Protein AF-A0A961MSC4-F1 (afdb_monomer)

Radius of gyration: 19.02 Å; Cα contacts (8 Å, |Δi|>4): 53; chains: 1; bounding box: 46×21×51 Å

Foldseek 3Di:
DQLDDDDPVVCCCVPVVVCPVVQQQQLQPPPDGGHPNNVVVVVPDDVVVVDDSPDHDDDDPDDPVRVSVVSNVVVVVVVVPDDPPDDDD

Structure (mmCIF, N/CA/C/O backbone):
data_AF-A0A961MSC4-F1
#
_entry.id   AF-A0A961MSC4-F1
#
loop_
_atom_site.group_PDB
_atom_site.id
_atom_site.type_symbol
_atom_site.label_atom_id
_atom_site.label_alt_id
_atom_site.label_comp_id
_atom_site.label_asym_id
_atom_site.label_entity_id
_atom_site.label_seq_id
_atom_site.pdbx_PDB_ins_code
_atom_site.Cartn_x
_atom_site.Cartn_y
_atom_site.Cartn_z
_atom_site.occupancy
_atom_site.B_iso_or_equiv
_atom_site.auth_seq_id
_atom_site.auth_comp_id
_atom_site.auth_asym_id
_atom_site.auth_atom_id
_atom_site.pdbx_PDB_model_num
ATOM 1 N N . PRO A 1 1 ? 10.563 6.386 -19.161 1.00 57.12 1 PRO A N 1
ATOM 2 C CA . PRO A 1 1 ? 11.386 5.184 -18.888 1.00 57.12 1 PRO A CA 1
ATOM 3 C C . PRO A 1 1 ? 10.571 4.089 -18.173 1.00 57.12 1 PRO A C 1
ATOM 5 O O . PRO A 1 1 ? 10.280 4.216 -16.989 1.00 57.12 1 PRO A O 1
ATOM 8 N N . PHE A 1 2 ? 10.176 3.035 -18.897 1.00 62.56 2 PHE A N 1
ATOM 9 C CA . PHE A 1 2 ? 9.306 1.956 -18.389 1.00 62.56 2 PHE A CA 1
ATOM 10 C C . PHE A 1 2 ? 10.042 0.865 -17.586 1.00 62.56 2 PHE A C 1
ATOM 12 O O . PHE A 1 2 ? 9.438 -0.109 -17.162 1.00 62.56 2 PHE A O 1
ATOM 19 N N . PHE A 1 3 ? 11.340 1.035 -17.324 1.00 76.88 3 PHE A N 1
ATOM 20 C CA . PHE A 1 3 ? 12.137 0.113 -16.505 1.00 76.88 3 PHE A CA 1
ATOM 21 C C . PHE A 1 3 ? 12.029 0.378 -14.992 1.00 76.88 3 PHE A C 1
ATOM 23 O O . PHE A 1 3 ? 12.659 -0.309 -14.187 1.00 76.88 3 PHE A O 1
ATOM 30 N N . ARG A 1 4 ? 11.287 1.412 -14.573 1.00 87.56 4 ARG A N 1
ATOM 31 C CA . ARG A 1 4 ? 11.134 1.749 -13.155 1.00 87.56 4 ARG A CA 1
ATOM 32 C C . ARG A 1 4 ? 9.981 0.950 -12.555 1.00 87.56 4 ARG A C 1
ATOM 34 O O . ARG A 1 4 ? 8.821 1.262 -12.790 1.00 87.56 4 ARG A O 1
ATOM 41 N N . VAL A 1 5 ? 10.328 -0.042 -11.739 1.00 88.62 5 VAL A N 1
ATOM 42 C CA . VAL A 1 5 ? 9.383 -0.785 -10.898 1.00 88.62 5 VAL A CA 1
ATOM 43 C C . VAL A 1 5 ? 9.363 -0.139 -9.516 1.00 88.62 5 VAL A C 1
ATOM 45 O O . VAL A 1 5 ? 10.404 -0.046 -8.863 1.00 88.62 5 VAL A O 1
ATOM 48 N N . PHE A 1 6 ? 8.197 0.334 -9.084 1.00 89.94 6 PHE A N 1
ATOM 49 C CA . PHE A 1 6 ? 8.028 0.911 -7.753 1.00 89.94 6 PHE A CA 1
ATOM 50 C C . PHE A 1 6 ? 7.921 -0.204 -6.711 1.00 89.94 6 PHE A C 1
ATOM 52 O O . PHE A 1 6 ? 7.116 -1.118 -6.859 1.00 89.94 6 PHE A O 1
ATOM 59 N N . SER A 1 7 ? 8.742 -0.129 -5.661 1.00 90.88 7 SER A N 1
ATOM 60 C CA . SER A 1 7 ? 8.624 -1.025 -4.509 1.00 90.88 7 SER A CA 1
ATOM 61 C C . SER A 1 7 ? 7.508 -0.513 -3.596 1.00 90.88 7 SER A C 1
ATOM 63 O O . SER A 1 7 ? 7.674 0.580 -3.048 1.00 90.88 7 SER A O 1
ATOM 65 N N . PRO A 1 8 ? 6.399 -1.251 -3.408 1.00 92.31 8 PRO A N 1
ATOM 66 C CA . PRO A 1 8 ? 5.313 -0.811 -2.536 1.00 92.31 8 PRO A CA 1
ATOM 67 C C . PRO A 1 8 ? 5.794 -0.588 -1.097 1.00 92.31 8 PRO A C 1
ATOM 69 O O . PRO A 1 8 ? 5.372 0.376 -0.469 1.00 92.31 8 PRO A O 1
ATOM 72 N N . THR A 1 9 ? 6.749 -1.391 -0.612 1.00 92.19 9 THR A N 1
ATOM 73 C CA . THR A 1 9 ? 7.349 -1.226 0.721 1.00 92.19 9 THR A CA 1
ATOM 74 C C . THR A 1 9 ? 8.091 0.103 0.851 1.00 92.19 9 THR A C 1
ATOM 76 O O . THR A 1 9 ? 7.790 0.879 1.749 1.00 92.19 9 THR A O 1
ATOM 79 N N . LEU A 1 10 ? 8.982 0.430 -0.095 1.00 93.75 10 LEU A N 1
ATOM 80 C CA . LEU A 1 10 ? 9.734 1.694 -0.049 1.00 93.75 10 LEU A CA 1
ATOM 81 C C . LEU A 1 10 ? 8.827 2.916 -0.245 1.00 93.75 10 LEU A C 1
ATOM 83 O O . LEU A 1 10 ? 9.111 3.994 0.271 1.00 93.75 10 LEU A O 1
ATOM 87 N N . GLN A 1 11 ? 7.7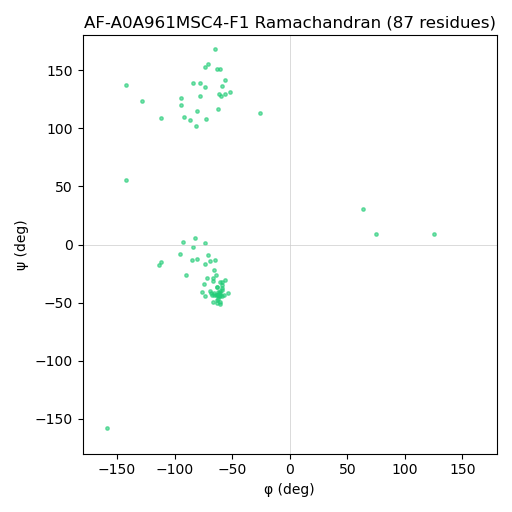45 2.779 -1.021 1.00 95.19 11 GLN A N 1
ATOM 88 C CA . GLN A 1 11 ? 6.754 3.849 -1.160 1.00 95.19 11 GLN A CA 1
ATOM 89 C C . GLN A 1 11 ? 5.998 4.063 0.152 1.00 95.19 11 GLN A C 1
ATOM 91 O O . GLN A 1 11 ? 5.833 5.204 0.570 1.00 95.19 11 GLN A O 1
ATOM 96 N N . ALA A 1 12 ? 5.592 2.983 0.819 1.00 95.19 12 ALA A N 1
ATOM 97 C CA . ALA A 1 12 ? 4.935 3.060 2.113 1.00 95.19 12 ALA A CA 1
ATOM 98 C C . ALA A 1 12 ? 5.84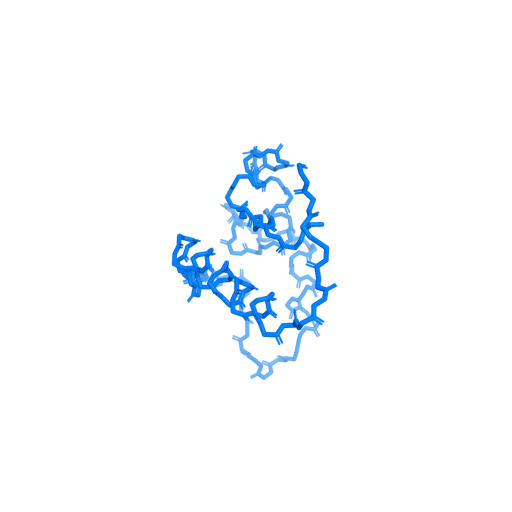6 3.687 3.177 1.00 95.19 12 ALA A C 1
ATOM 100 O O . ALA A 1 12 ? 5.427 4.620 3.843 1.00 95.19 12 ALA A O 1
ATOM 101 N N . GLU A 1 13 ? 7.106 3.262 3.283 1.00 95.88 13 GLU A N 1
ATOM 102 C CA . GLU A 1 13 ? 8.077 3.860 4.215 1.00 95.88 13 GLU A CA 1
ATOM 103 C C . GLU A 1 13 ? 8.291 5.355 3.955 1.00 95.88 13 GLU A C 1
ATOM 105 O O . GLU A 1 13 ? 8.408 6.145 4.888 1.00 95.88 13 GLU A O 1
ATOM 110 N N . LYS A 1 14 ? 8.327 5.761 2.681 1.00 97.25 14 LYS A N 1
ATOM 111 C CA . LYS A 1 14 ? 8.575 7.153 2.303 1.00 97.25 14 LYS A CA 1
ATOM 112 C C . LYS A 1 14 ? 7.363 8.065 2.506 1.00 97.25 14 LYS A C 1
ATOM 114 O O . LYS A 1 14 ? 7.543 9.222 2.877 1.00 97.25 14 LYS A O 1
ATOM 119 N N . PHE A 1 15 ? 6.164 7.594 2.172 1.00 97.31 15 PHE A N 1
ATOM 120 C CA . PHE A 1 15 ? 4.966 8.438 2.064 1.00 97.31 15 PHE A CA 1
ATOM 121 C C . PHE A 1 15 ? 3.906 8.160 3.133 1.00 97.31 15 PHE A C 1
ATOM 123 O O . PHE A 1 15 ? 3.015 8.979 3.324 1.00 97.31 15 PHE A O 1
ATOM 130 N N . ASP A 1 16 ? 4.001 7.031 3.827 1.00 97.38 16 ASP A N 1
ATOM 131 C CA . ASP A 1 16 ? 3.102 6.625 4.907 1.00 97.38 16 ASP A CA 1
ATOM 132 C C . ASP A 1 16 ? 3.895 5.922 6.032 1.00 97.38 16 ASP A C 1
ATOM 134 O O . ASP A 1 16 ? 3.592 4.765 6.367 1.00 97.38 16 ASP A O 1
ATOM 138 N N . PRO A 1 17 ? 4.940 6.581 6.591 1.00 96.88 17 PRO A N 1
ATOM 139 C CA . PRO A 1 17 ? 5.838 5.977 7.581 1.00 96.88 17 PRO A CA 1
ATOM 140 C C . PRO A 1 17 ? 5.079 5.508 8.822 1.00 96.88 17 PRO A C 1
ATOM 142 O O . PRO A 1 17 ? 5.345 4.428 9.344 1.00 96.88 17 PRO A O 1
ATOM 145 N N . ASP A 1 18 ? 4.069 6.275 9.233 1.00 95.75 18 ASP A N 1
ATOM 146 C CA . ASP A 1 18 ? 3.232 5.928 10.374 1.00 95.75 18 ASP A CA 1
ATOM 147 C C . ASP A 1 18 ? 2.150 4.913 10.018 1.00 95.75 18 ASP A C 1
ATOM 149 O O . ASP A 1 18 ? 1.514 4.386 10.922 1.00 95.75 18 ASP A O 1
ATOM 153 N N . GLY A 1 19 ? 1.892 4.630 8.738 1.00 95.62 19 GLY A N 1
ATOM 154 C CA . GLY A 1 19 ? 0.800 3.759 8.297 1.00 95.62 19 GLY A CA 1
ATOM 155 C C . GLY A 1 19 ? -0.594 4.396 8.377 1.00 95.62 19 GLY A C 1
ATOM 156 O O . GLY A 1 19 ? -1.592 3.688 8.249 1.00 95.62 19 GLY A O 1
ATOM 1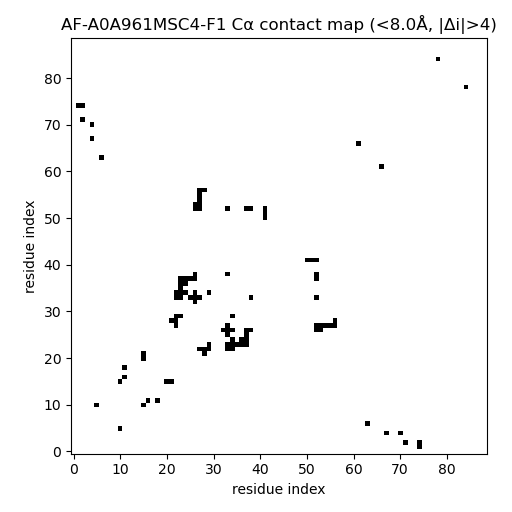57 N N . ALA A 1 20 ? -0.693 5.698 8.653 1.00 96.38 20 ALA A N 1
ATOM 158 C CA . ALA A 1 20 ? -1.958 6.394 8.873 1.00 96.38 20 ALA A CA 1
ATOM 159 C C . ALA A 1 20 ? -2.879 6.333 7.647 1.00 96.38 20 ALA A C 1
ATOM 161 O O . ALA A 1 20 ? -4.078 6.091 7.793 1.00 96.38 20 ALA A O 1
ATOM 162 N N . TYR A 1 21 ? -2.324 6.501 6.444 1.00 97.00 21 TYR A N 1
ATOM 163 C CA . TYR A 1 21 ? -3.104 6.414 5.214 1.00 97.00 21 TYR A CA 1
ATOM 164 C C . TYR A 1 21 ? -3.609 4.987 4.994 1.00 97.00 21 TYR A C 1
ATOM 166 O O . TYR A 1 21 ? -4.804 4.777 4.795 1.00 97.00 21 TYR A O 1
ATOM 174 N N . ARG A 1 22 ? -2.730 3.983 5.097 1.00 96.06 22 ARG A N 1
ATOM 175 C CA . ARG A 1 22 ? -3.129 2.581 4.902 1.00 96.06 22 ARG A CA 1
ATOM 176 C C . ARG A 1 22 ? -4.170 2.128 5.921 1.00 96.06 22 ARG A C 1
ATOM 178 O O . ARG A 1 22 ? -5.177 1.562 5.520 1.00 96.06 22 ARG A O 1
ATOM 185 N N . ARG A 1 23 ? -4.003 2.448 7.207 1.00 96.06 23 ARG A N 1
ATOM 186 C CA . ARG A 1 23 ? -4.974 2.094 8.262 1.00 96.06 23 ARG A CA 1
ATOM 187 C C . ARG A 1 23 ? -6.329 2.788 8.131 1.00 96.06 23 ARG A C 1
ATOM 189 O O . ARG A 1 23 ? -7.314 2.317 8.689 1.00 96.06 23 ARG A O 1
ATOM 196 N N . ARG A 1 24 ? -6.386 3.917 7.421 1.00 96.31 24 ARG A N 1
ATOM 197 C CA . ARG A 1 24 ? -7.637 4.633 7.147 1.00 96.31 24 ARG A CA 1
ATOM 198 C C . ARG A 1 24 ? -8.494 3.926 6.095 1.00 96.31 24 ARG A C 1
ATOM 200 O O . ARG A 1 24 ? -9.717 3.984 6.186 1.00 96.31 24 ARG A O 1
ATOM 207 N N . TYR A 1 25 ? -7.863 3.286 5.112 1.00 96.69 25 TYR A N 1
ATOM 208 C CA . TYR A 1 25 ? -8.555 2.729 3.944 1.00 96.69 25 TYR A CA 1
ATOM 209 C C . TYR A 1 25 ? -8.530 1.201 3.861 1.00 96.69 25 TYR A C 1
ATOM 211 O O . TYR A 1 25 ? -9.351 0.629 3.154 1.00 96.69 25 TYR A O 1
ATOM 219 N N . VAL A 1 26 ? -7.628 0.539 4.582 1.00 95.62 26 VAL A N 1
ATOM 220 C CA . VAL A 1 26 ? -7.515 -0.921 4.635 1.00 95.62 26 VAL A CA 1
ATOM 221 C C . VAL A 1 26 ? -7.908 -1.373 6.035 1.00 95.62 26 VAL A C 1
ATOM 223 O O . VAL A 1 26 ? -7.185 -1.113 7.000 1.00 95.62 26 VAL A O 1
ATOM 226 N N . ALA A 1 27 ? -9.076 -2.007 6.145 1.00 95.62 27 ALA A N 1
ATOM 227 C CA . ALA A 1 27 ? -9.684 -2.368 7.424 1.00 95.62 27 ALA A CA 1
ATOM 228 C C . ALA A 1 27 ? -8.796 -3.331 8.221 1.00 95.62 27 ALA A C 1
ATOM 230 O O . ALA A 1 27 ? -8.566 -3.131 9.411 1.00 95.62 27 ALA A O 1
ATOM 231 N N . GLU A 1 28 ? -8.217 -4.303 7.527 1.00 94.50 28 GLU A N 1
ATOM 232 C CA . GLU A 1 28 ? -7.418 -5.398 8.068 1.00 94.50 28 GLU A CA 1
ATOM 233 C C . GLU A 1 28 ? -6.066 -4.934 8.640 1.00 94.50 28 GLU A C 1
ATOM 235 O O . GLU A 1 28 ? -5.398 -5.679 9.353 1.00 94.50 28 GLU A O 1
ATOM 240 N N . LEU A 1 29 ? -5.639 -3.702 8.329 1.00 93.75 29 LEU A N 1
ATOM 241 C CA . LEU A 1 29 ? -4.406 -3.106 8.855 1.00 93.75 29 LEU A CA 1
ATOM 242 C C . LEU A 1 29 ? -4.647 -2.233 10.095 1.00 93.75 29 LEU A C 1
ATOM 244 O O . LEU A 1 29 ? -3.685 -1.754 10.706 1.00 93.75 29 LEU A O 1
ATOM 248 N N . ALA A 1 30 ? -5.905 -1.977 10.461 1.00 92.50 30 ALA A N 1
ATOM 249 C CA . ALA A 1 30 ? -6.229 -1.166 11.623 1.00 92.50 30 ALA A CA 1
ATOM 250 C C . ALA A 1 30 ? -5.951 -1.944 12.930 1.00 92.50 30 ALA A C 1
ATOM 252 O O . ALA A 1 30 ? -6.361 -3.092 13.063 1.00 92.50 30 ALA A O 1
ATOM 253 N N . PRO A 1 31 ? -5.313 -1.332 13.948 1.00 89.56 31 PRO A N 1
ATOM 254 C CA . PRO A 1 31 ? -5.072 -1.964 15.250 1.00 89.56 31 PRO A CA 1
ATOM 255 C C . PRO A 1 31 ? -6.341 -2.081 16.114 1.00 89.56 31 PRO A C 1
ATOM 257 O O . PRO A 1 31 ? -6.273 -2.513 17.260 1.00 89.56 31 PRO A O 1
ATOM 260 N N . GLY A 1 32 ? -7.488 -1.639 15.604 1.00 90.12 32 GLY A N 1
ATOM 261 C CA . GLY A 1 32 ? -8.767 -1.585 16.299 1.00 90.12 32 GLY A CA 1
ATOM 262 C C . GLY A 1 32 ? -9.912 -1.537 15.288 1.00 90.12 32 GLY A C 1
ATOM 263 O O . GLY A 1 32 ? -9.710 -1.925 14.137 1.00 90.12 32 GLY A O 1
ATOM 264 N N . PRO A 1 33 ? -11.104 -1.049 15.678 1.00 92.31 33 PRO A N 1
ATOM 265 C CA . PRO A 1 33 ? -12.235 -0.952 14.763 1.00 92.31 33 PRO A CA 1
ATOM 266 C C . PRO A 1 33 ? -11.858 -0.219 13.461 1.00 92.31 33 PRO A C 1
ATOM 268 O O . PRO A 1 33 ? -11.264 0.863 13.536 1.00 92.31 33 PRO A O 1
ATOM 271 N N . PRO A 1 34 ? -12.198 -0.770 12.280 1.00 94.56 34 PRO A N 1
ATOM 272 C CA . PRO A 1 34 ? -11.875 -0.150 11.003 1.00 94.56 34 PRO A CA 1
ATOM 273 C C . PRO A 1 34 ? -12.426 1.270 10.881 1.00 94.56 34 PRO A C 1
ATOM 275 O O . PRO A 1 34 ? -13.555 1.562 11.288 1.00 94.56 34 PRO A O 1
ATOM 278 N N . HIS A 1 35 ? -11.638 2.152 10.267 1.00 96.12 35 HIS A N 1
ATOM 279 C CA . HIS A 1 35 ? -12.063 3.515 9.971 1.00 96.12 35 HIS A CA 1
ATOM 280 C C . HIS A 1 35 ? -13.292 3.523 9.041 1.00 96.12 35 HIS A C 1
ATOM 282 O O . HIS A 1 35 ? -13.472 2.621 8.221 1.00 96.12 35 HIS A O 1
ATOM 288 N N . ALA A 1 36 ? -14.133 4.559 9.141 1.00 96.31 36 ALA A N 1
ATOM 289 C CA . ALA A 1 36 ? -15.371 4.663 8.366 1.00 96.31 36 ALA A CA 1
ATOM 290 C C . ALA A 1 36 ? -15.147 4.514 6.850 1.00 96.31 36 ALA A C 1
ATOM 292 O O . ALA A 1 36 ? -15.891 3.783 6.207 1.00 96.31 36 ALA A O 1
ATOM 293 N N . ASP A 1 37 ? -14.089 5.127 6.313 1.00 96.50 37 ASP A N 1
ATOM 294 C CA . ASP A 1 37 ? -13.722 5.016 4.894 1.00 96.50 37 ASP A CA 1
ATOM 295 C C . ASP A 1 37 ? -13.412 3.575 4.464 1.00 96.50 37 ASP A C 1
ATOM 297 O O . ASP A 1 37 ? -13.837 3.157 3.390 1.00 96.50 37 ASP A O 1
ATOM 301 N N . ALA A 1 38 ? -12.717 2.796 5.301 1.00 96.19 38 ALA A N 1
ATOM 302 C CA . ALA A 1 38 ? -12.480 1.383 5.025 1.00 96.19 38 ALA A CA 1
ATOM 303 C C . ALA A 1 38 ? -13.799 0.598 5.044 1.00 96.19 38 ALA A C 1
ATOM 305 O O . ALA A 1 38 ? -14.055 -0.188 4.141 1.00 96.19 38 ALA A O 1
ATOM 306 N N . ARG A 1 39 ? -14.687 0.851 6.018 1.00 95.12 39 ARG A N 1
ATOM 307 C CA . ARG A 1 39 ? -16.008 0.190 6.087 1.00 95.12 39 ARG A CA 1
ATOM 308 C C . ARG A 1 39 ? -16.897 0.515 4.888 1.00 95.12 39 ARG A C 1
ATOM 310 O O . ARG A 1 39 ? -17.597 -0.373 4.415 1.00 95.12 39 ARG A O 1
ATOM 317 N N . ALA A 1 40 ? -16.837 1.744 4.375 1.00 96.25 40 ALA A N 1
ATOM 318 C CA . ALA A 1 40 ? -17.628 2.169 3.223 1.00 96.25 40 ALA A CA 1
ATOM 319 C C . ALA A 1 40 ? -17.352 1.304 1.978 1.00 96.25 40 ALA A C 1
ATOM 321 O O . ALA A 1 40 ? -18.261 1.045 1.194 1.00 96.25 40 ALA A O 1
ATOM 322 N N . TYR A 1 41 ? -16.122 0.795 1.820 1.00 94.69 41 TYR A N 1
ATOM 323 C CA . TYR A 1 41 ? -15.808 -0.192 0.784 1.00 94.69 41 TYR A 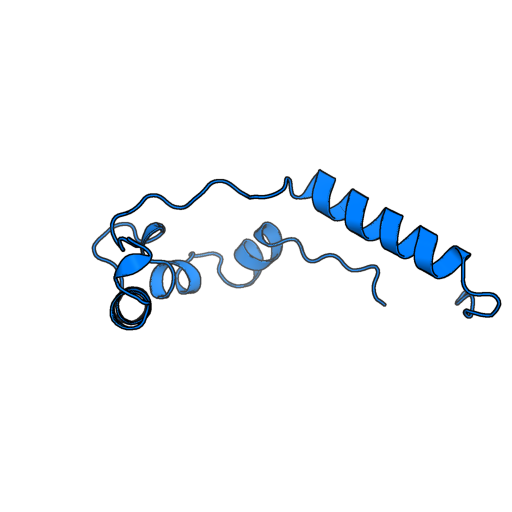CA 1
ATOM 324 C C . TYR A 1 41 ? -16.625 -1.481 0.965 1.00 94.69 41 TYR A C 1
ATOM 326 O O . TYR A 1 41 ? -17.282 -1.920 0.025 1.00 94.69 41 TYR A O 1
ATOM 334 N N . PHE A 1 42 ? -16.652 -2.051 2.173 1.00 93.94 42 PHE A N 1
ATOM 335 C CA . PHE A 1 42 ? -17.395 -3.285 2.468 1.00 93.94 42 PHE A CA 1
ATOM 336 C 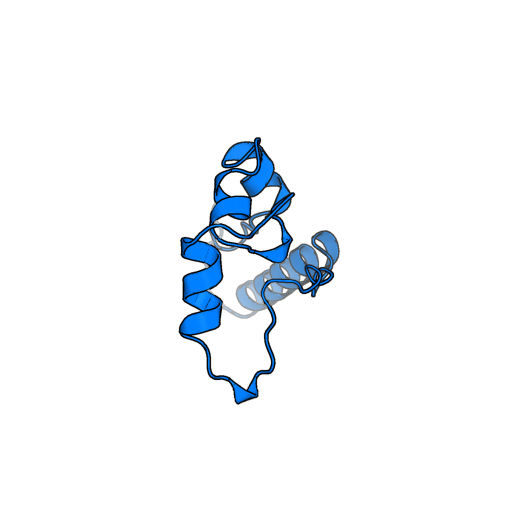C . PHE A 1 42 ? -18.917 -3.111 2.369 1.00 93.94 42 PHE A C 1
ATOM 338 O O . PHE A 1 42 ? -19.623 -4.052 2.018 1.00 93.94 42 PHE A O 1
ATOM 345 N N . GLU A 1 43 ? -19.427 -1.908 2.632 1.00 94.38 43 GLU A N 1
ATOM 346 C CA . GLU A 1 43 ? -20.839 -1.567 2.424 1.00 94.38 43 GLU A CA 1
ATOM 347 C C . GLU A 1 43 ? -21.200 -1.448 0.930 1.00 94.38 43 GLU A C 1
ATOM 349 O O . GLU A 1 43 ? -22.341 -1.717 0.551 1.00 94.38 43 GLU A O 1
ATOM 354 N N . ALA A 1 44 ? -20.241 -1.067 0.079 1.00 96.25 44 ALA A N 1
ATOM 355 C CA . ALA A 1 44 ? -20.453 -0.838 -1.351 1.00 96.25 44 ALA A CA 1
ATOM 356 C C . ALA A 1 44 ? -20.235 -2.083 -2.232 1.00 96.25 44 ALA A C 1
ATOM 358 O O . ALA A 1 44 ? -20.796 -2.166 -3.329 1.00 96.25 44 ALA A O 1
ATOM 359 N N . VAL A 1 45 ? -19.408 -3.038 -1.800 1.00 95.44 45 VAL A N 1
ATOM 360 C CA . VAL A 1 45 ? -19.107 -4.251 -2.581 1.00 95.44 45 VAL A CA 1
ATOM 361 C C . VAL A 1 45 ? -20.278 -5.244 -2.599 1.00 95.44 45 VAL A C 1
ATOM 363 O O . VAL A 1 45 ? -21.076 -5.306 -1.661 1.00 95.44 45 VAL A O 1
ATOM 366 N N . PRO A 1 46 ? -20.399 -6.081 -3.647 1.00 97.25 46 PRO A N 1
ATOM 367 C CA . PRO A 1 46 ? -21.442 -7.096 -3.702 1.00 97.25 46 PRO A CA 1
ATOM 368 C C . PRO A 1 46 ? -21.350 -8.093 -2.543 1.00 97.25 46 PRO A C 1
ATOM 370 O O . PRO A 1 46 ? -20.335 -8.760 -2.348 1.00 97.25 46 PRO A O 1
ATOM 373 N N . ARG A 1 47 ? -22.462 -8.282 -1.826 1.00 93.25 47 ARG A N 1
ATOM 374 C CA . ARG A 1 47 ? -22.532 -9.180 -0.657 1.00 93.25 47 ARG A CA 1
ATOM 375 C C . ARG A 1 47 ? -22.112 -10.622 -0.958 1.00 93.25 47 ARG A C 1
ATOM 377 O O . ARG A 1 47 ? -21.582 -11.295 -0.083 1.00 93.25 47 ARG A O 1
ATOM 384 N N . PHE A 1 48 ? -22.331 -11.097 -2.186 1.00 96.62 48 PHE A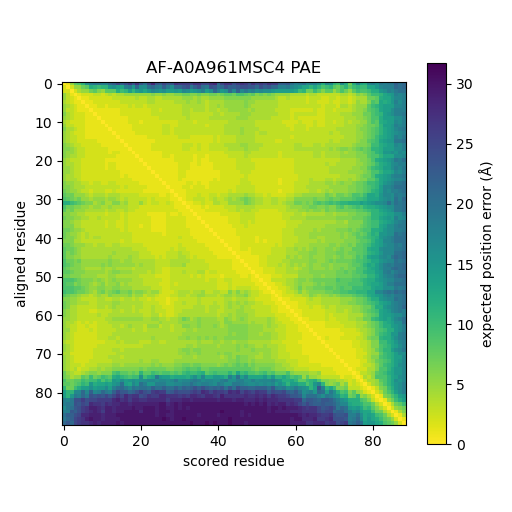 N 1
ATOM 385 C CA . PHE A 1 48 ? -21.989 -12.467 -2.581 1.00 96.62 48 PHE A CA 1
ATOM 386 C C . PHE A 1 48 ? -20.478 -12.719 -2.708 1.00 96.62 48 PHE A C 1
ATOM 388 O O . PHE A 1 48 ? -20.079 -13.869 -2.851 1.00 96.62 48 PHE A O 1
ATOM 395 N N . TRP A 1 49 ? -19.633 -11.681 -2.644 1.00 95.19 49 TRP A N 1
ATOM 396 C CA . TRP A 1 49 ? -18.177 -11.850 -2.571 1.00 95.19 49 TRP A CA 1
ATOM 397 C C . TRP A 1 49 ? -17.708 -12.332 -1.196 1.00 95.19 49 TRP A C 1
ATOM 399 O O . TRP A 1 49 ? -16.587 -12.814 -1.085 1.00 95.19 49 TRP A O 1
ATOM 409 N N . GLY A 1 50 ? -18.553 -12.220 -0.163 1.00 92.38 50 GLY A N 1
ATOM 410 C CA . GLY A 1 50 ? -18.235 -12.719 1.175 1.00 92.38 50 GLY A CA 1
ATOM 411 C C . GLY A 1 50 ? -17.048 -12.011 1.832 1.00 92.38 50 GLY A C 1
ATOM 412 O O . GLY A 1 50 ? -16.320 -12.639 2.592 1.00 92.38 50 GLY A O 1
ATOM 413 N N . LEU A 1 51 ? -16.827 -10.730 1.517 1.00 92.19 51 LEU A N 1
ATOM 414 C CA . LEU A 1 51 ? -15.764 -9.932 2.128 1.00 92.19 51 LEU A CA 1
ATOM 415 C C . LEU A 1 51 ? -16.167 -9.474 3.535 1.00 92.19 51 LEU A C 1
ATOM 417 O O . LEU A 1 51 ? -17.304 -9.052 3.750 1.00 92.19 51 LEU A O 1
ATOM 421 N N . ASP A 1 52 ? -15.214 -9.520 4.465 1.00 90.00 52 ASP A N 1
ATOM 422 C CA . ASP A 1 52 ? -15.406 -9.168 5.872 1.00 90.00 52 ASP A CA 1
ATOM 423 C C . ASP A 1 52 ? -14.336 -8.151 6.313 1.00 90.00 52 ASP A C 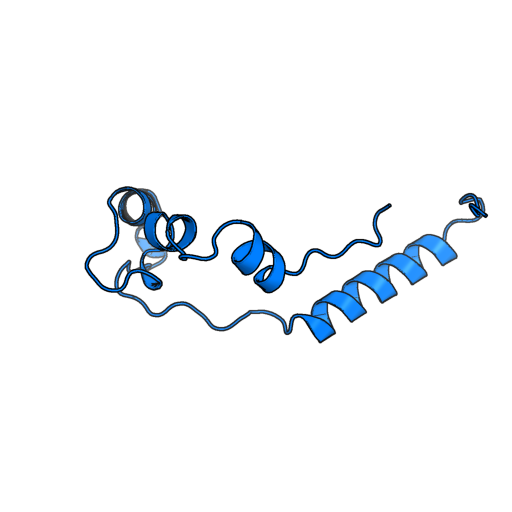1
ATOM 425 O O . ASP A 1 52 ? -13.144 -8.451 6.204 1.00 90.00 52 ASP A O 1
ATOM 429 N N . PRO A 1 53 ? -14.719 -6.967 6.831 1.00 90.81 53 PRO A N 1
ATOM 430 C CA . PRO A 1 53 ? -13.768 -5.970 7.329 1.00 90.81 53 PRO A CA 1
ATOM 431 C C . PRO A 1 53 ? -12.960 -6.425 8.555 1.00 90.81 53 PRO A C 1
ATOM 433 O O . PRO A 1 53 ? -11.998 -5.755 8.920 1.00 90.81 53 PRO A O 1
ATOM 436 N N . SER A 1 54 ? -13.352 -7.519 9.213 1.00 89.62 54 SER A N 1
ATOM 437 C CA . SER A 1 54 ? -12.608 -8.146 10.311 1.00 89.62 54 SER A CA 1
ATOM 438 C C . SER A 1 54 ? -11.649 -9.254 9.857 1.00 89.62 54 SER A C 1
ATOM 440 O O . SER A 1 54 ? -10.997 -9.887 10.689 1.00 89.62 54 SER A O 1
ATOM 442 N N . GLY A 1 55 ? -11.552 -9.491 8.545 1.00 88.62 55 GLY A N 1
ATOM 443 C CA . GLY A 1 55 ? -10.657 -10.484 7.967 1.00 88.62 55 GLY A CA 1
ATOM 444 C C . GLY A 1 55 ? -9.172 -10.167 8.166 1.00 88.62 55 GLY A C 1
ATOM 445 O O . GLY A 1 55 ? -8.770 -9.073 8.561 1.00 88.62 55 GLY A O 1
ATOM 446 N N . THR A 1 56 ? -8.329 -11.154 7.870 1.00 90.75 56 THR A N 1
ATOM 447 C CA . THR A 1 56 ? -6.871 -10.993 7.865 1.00 90.75 56 THR A CA 1
ATOM 448 C C . THR A 1 56 ? -6.386 -10.429 6.541 1.00 90.75 56 THR A C 1
ATOM 450 O O . THR A 1 56 ? -6.810 -10.887 5.478 1.00 90.75 56 THR A O 1
ATOM 453 N N . TYR A 1 57 ? -5.429 -9.502 6.605 1.00 90.69 57 TYR A N 1
ATOM 454 C CA . TYR A 1 57 ? -4.779 -8.980 5.410 1.00 90.69 57 TYR A CA 1
ATOM 455 C C . TYR A 1 57 ? -4.064 -10.121 4.663 1.00 90.69 57 TYR A C 1
ATOM 457 O O . TYR A 1 57 ? -3.328 -10.882 5.297 1.00 90.69 57 TYR A O 1
ATOM 465 N N . PRO A 1 58 ? -4.279 -10.273 3.346 1.00 90.75 58 PRO A N 1
ATOM 466 C CA . PRO A 1 58 ? -3.757 -11.409 2.602 1.00 90.75 58 PRO A CA 1
ATOM 467 C C . PRO A 1 58 ? -2.238 -11.339 2.427 1.00 90.75 58 PRO A C 1
ATOM 469 O O . PRO A 1 58 ? -1.636 -10.260 2.387 1.00 90.75 58 PRO A O 1
ATOM 472 N N . ASP A 1 59 ? -1.632 -12.509 2.232 1.00 92.06 59 ASP A N 1
ATOM 473 C CA . ASP A 1 59 ? -0.233 -12.603 1.833 1.00 92.06 59 ASP A CA 1
ATOM 474 C C . ASP A 1 59 ? -0.001 -11.960 0.452 1.00 92.06 59 ASP A C 1
ATOM 476 O O . ASP A 1 59 ? -0.891 -11.961 -0.410 1.00 92.06 59 ASP A O 1
ATOM 480 N N . PRO A 1 60 ? 1.205 -11.423 0.189 1.00 91.56 60 PRO A N 1
ATOM 481 C CA . PRO A 1 60 ? 1.541 -10.881 -1.120 1.00 91.56 60 PRO A CA 1
ATOM 482 C C . PRO A 1 60 ? 1.357 -11.913 -2.239 1.00 91.56 60 PRO A C 1
ATOM 484 O O . PRO A 1 60 ? 1.925 -13.001 -2.196 1.00 91.56 60 PRO A O 1
ATOM 487 N N . LEU A 1 61 ? 0.634 -11.531 -3.298 1.00 92.50 61 LEU A N 1
ATOM 488 C CA . LEU A 1 61 ? 0.391 -12.399 -4.462 1.00 92.50 61 LEU A CA 1
ATOM 489 C C . LEU A 1 61 ? 1.680 -12.819 -5.184 1.00 92.50 61 LEU A C 1
ATOM 491 O O . LEU A 1 61 ? 1.745 -13.891 -5.780 1.00 92.50 61 LEU A O 1
ATOM 495 N N . VAL A 1 62 ? 2.689 -11.946 -5.186 1.00 92.62 62 VAL A N 1
ATOM 496 C CA . VAL A 1 62 ? 3.978 -12.167 -5.847 1.00 92.62 62 VAL A CA 1
ATOM 497 C C . VAL A 1 62 ? 5.080 -11.585 -4.972 1.00 92.62 62 VAL A C 1
ATOM 499 O O . VAL A 1 62 ? 4.960 -10.463 -4.478 1.00 92.62 62 VAL A O 1
ATOM 502 N N . ASP A 1 63 ? 6.183 -12.319 -4.831 1.00 93.06 63 ASP A N 1
ATOM 503 C CA . ASP A 1 63 ? 7.392 -11.795 -4.199 1.0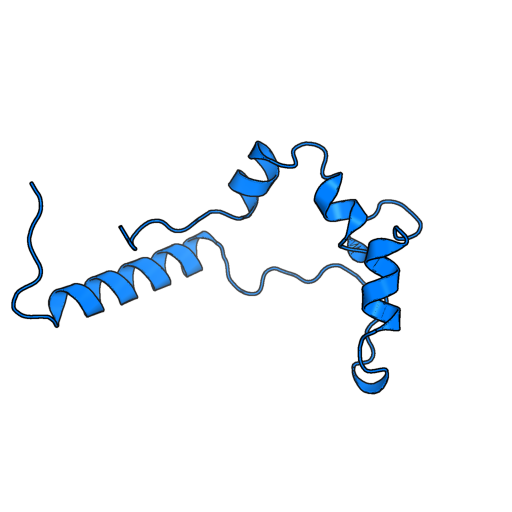0 93.06 63 ASP A CA 1
ATOM 504 C C . ASP A 1 63 ? 7.919 -10.556 -4.948 1.00 93.06 63 ASP A C 1
ATOM 506 O O . ASP A 1 63 ? 8.016 -10.535 -6.179 1.00 93.06 63 ASP A O 1
ATOM 510 N N . LEU A 1 64 ? 8.315 -9.517 -4.209 1.00 89.56 64 LEU A N 1
ATOM 511 C CA . LEU A 1 64 ? 8.716 -8.235 -4.797 1.00 89.56 64 LEU A CA 1
ATOM 512 C C . LEU A 1 64 ? 9.953 -8.357 -5.695 1.00 89.56 64 LEU A C 1
ATOM 514 O O . LEU A 1 64 ? 10.045 -7.684 -6.728 1.00 89.56 64 LEU A O 1
ATOM 518 N N . LYS A 1 65 ? 10.913 -9.214 -5.329 1.00 90.88 65 LYS A N 1
ATOM 519 C CA . LYS A 1 65 ? 12.143 -9.412 -6.105 1.00 90.88 65 LYS A CA 1
ATOM 520 C C . LYS A 1 65 ? 11.853 -10.212 -7.373 1.00 90.88 65 LYS A C 1
ATOM 522 O O . LYS A 1 65 ? 12.321 -9.823 -8.449 1.00 90.88 65 LYS A O 1
ATOM 527 N N . ALA A 1 66 ? 11.069 -11.281 -7.259 1.00 93.19 66 ALA A N 1
ATOM 528 C CA . ALA A 1 66 ? 10.641 -12.108 -8.381 1.00 93.19 66 ALA A CA 1
ATOM 529 C C . ALA A 1 66 ? 9.784 -11.309 -9.375 1.00 93.19 66 ALA A C 1
ATOM 531 O O . ALA A 1 66 ? 10.087 -11.289 -10.569 1.00 93.19 66 ALA A O 1
ATOM 532 N N . GLY A 1 67 ? 8.785 -10.568 -8.887 1.00 92.12 67 GLY A N 1
ATOM 533 C CA . GLY A 1 67 ? 7.916 -9.725 -9.709 1.00 92.12 67 GLY A CA 1
ATOM 534 C C . GLY A 1 67 ? 8.694 -8.639 -10.454 1.00 92.12 67 GLY A C 1
ATOM 535 O O . GLY A 1 67 ? 8.517 -8.456 -11.660 1.00 92.12 67 GLY A O 1
ATOM 536 N N . ARG A 1 68 ? 9.645 -7.976 -9.777 1.00 91.88 68 ARG A N 1
ATOM 537 C CA . ARG A 1 68 ? 10.542 -7.004 -10.422 1.00 91.88 68 ARG A CA 1
ATOM 538 C C . ARG A 1 68 ? 11.374 -7.644 -11.531 1.00 91.88 68 ARG A C 1
ATOM 540 O O . ARG A 1 68 ? 11.522 -7.040 -12.592 1.00 91.88 68 ARG A O 1
ATOM 547 N N . ARG A 1 69 ? 11.945 -8.830 -11.292 1.00 92.62 69 ARG A N 1
ATOM 548 C CA . ARG A 1 69 ? 12.728 -9.555 -12.304 1.00 92.62 69 ARG A CA 1
ATOM 549 C C . ARG A 1 69 ? 11.864 -9.877 -13.521 1.00 92.62 69 ARG A C 1
ATOM 551 O O . ARG A 1 69 ? 12.243 -9.503 -14.625 1.00 92.62 69 ARG A O 1
ATOM 558 N N . ALA A 1 70 ? 10.690 -10.468 -13.305 1.00 91.81 70 ALA A N 1
ATOM 559 C CA . ALA A 1 70 ? 9.764 -10.830 -14.374 1.00 91.81 70 ALA A CA 1
ATOM 560 C C . ALA A 1 70 ? 9.357 -9.618 -15.231 1.00 91.81 70 ALA A C 1
ATOM 562 O O . ALA A 1 70 ? 9.374 -9.698 -16.459 1.00 91.81 70 ALA A O 1
ATOM 563 N N . ALA A 1 71 ? 9.066 -8.475 -14.599 1.00 90.56 71 ALA A N 1
ATOM 564 C CA . ALA A 1 71 ? 8.719 -7.243 -15.306 1.00 90.56 71 ALA A CA 1
ATOM 565 C C . ALA A 1 71 ? 9.872 -6.715 -16.181 1.00 90.56 71 ALA A C 1
ATOM 567 O O . ALA A 1 71 ? 9.654 -6.331 -17.332 1.00 90.56 71 ALA A O 1
ATOM 568 N N . LEU A 1 72 ? 11.107 -6.714 -15.664 1.00 90.94 72 LEU A N 1
ATOM 569 C CA . LEU A 1 72 ? 12.280 -6.250 -16.413 1.00 90.94 72 LEU A CA 1
ATOM 570 C C . LEU A 1 72 ? 12.650 -7.191 -17.560 1.00 90.94 72 LEU A C 1
ATOM 572 O O . LEU A 1 72 ? 12.976 -6.714 -18.645 1.00 90.94 72 LEU A O 1
ATOM 576 N N . ASP A 1 73 ? 12.563 -8.503 -17.346 1.00 91.12 73 ASP A N 1
ATOM 577 C CA . ASP A 1 73 ? 12.858 -9.496 -18.378 1.00 91.12 73 ASP A CA 1
ATOM 578 C C . ASP A 1 73 ? 11.830 -9.412 -19.519 1.00 91.12 73 ASP A C 1
ATOM 580 O O . ASP A 1 73 ? 12.198 -9.438 -20.696 1.00 91.12 73 ASP A O 1
ATOM 584 N N . ALA A 1 74 ? 10.542 -9.246 -19.192 1.00 89.12 74 ALA A N 1
ATOM 585 C CA . ALA A 1 74 ? 9.485 -9.030 -20.180 1.00 89.12 74 ALA A CA 1
ATOM 586 C C . ALA A 1 74 ? 9.701 -7.731 -20.974 1.00 89.12 74 ALA A C 1
ATOM 588 O O . ALA A 1 74 ? 9.594 -7.729 -22.202 1.00 89.12 74 ALA A O 1
ATOM 589 N N . TYR A 1 75 ? 10.066 -6.641 -20.292 1.00 87.12 75 TYR A N 1
ATOM 590 C CA . TYR A 1 75 ? 10.382 -5.377 -20.952 1.00 87.12 75 TYR A CA 1
ATOM 591 C C . TYR A 1 75 ? 11.613 -5.494 -21.863 1.00 87.12 75 TYR A C 1
ATOM 593 O O . TYR A 1 75 ? 11.574 -5.036 -23.003 1.00 87.12 75 TYR A O 1
ATOM 601 N N . GLY A 1 76 ? 12.679 -6.161 -21.407 1.00 87.56 76 GLY A N 1
ATOM 602 C CA . GLY A 1 76 ? 13.887 -6.406 -22.199 1.00 87.56 76 GLY A CA 1
ATOM 603 C C . GLY A 1 76 ? 13.595 -7.175 -23.490 1.00 87.56 76 GLY A C 1
ATOM 604 O O . GLY A 1 76 ? 14.041 -6.767 -24.562 1.00 87.56 76 GLY A O 1
ATOM 605 N N . LYS A 1 77 ? 12.764 -8.223 -23.414 1.00 83.69 77 LYS A N 1
ATOM 606 C CA . LYS A 1 77 ? 12.285 -8.963 -24.594 1.00 83.69 77 LYS A CA 1
ATOM 607 C C . LYS A 1 77 ? 11.465 -8.075 -25.534 1.00 83.69 77 LYS A C 1
ATOM 609 O O . LYS A 1 77 ? 11.678 -8.117 -26.740 1.00 83.69 77 LYS A O 1
ATOM 614 N N . HIS A 1 78 ? 10.564 -7.246 -25.001 1.00 77.88 78 HIS A N 1
ATOM 615 C CA . HIS A 1 78 ? 9.757 -6.332 -25.818 1.00 77.88 78 HIS A CA 1
ATOM 616 C C . HIS A 1 78 ? 10.615 -5.307 -26.575 1.00 77.88 78 HIS A C 1
ATOM 618 O O . HIS A 1 78 ? 10.361 -5.030 -27.746 1.00 77.88 78 HIS A O 1
ATOM 624 N N . VAL A 1 79 ? 11.646 -4.760 -25.925 1.00 76.94 79 VAL A N 1
ATOM 625 C CA . VAL A 1 79 ? 12.575 -3.813 -26.558 1.00 76.94 79 VAL A CA 1
ATOM 626 C C . VAL A 1 79 ? 13.425 -4.504 -27.628 1.00 76.94 79 VAL A C 1
ATOM 628 O O . VAL A 1 79 ? 13.577 -3.949 -28.712 1.00 76.94 79 VAL A O 1
ATOM 631 N N . ALA A 1 80 ? 13.912 -5.722 -27.374 1.00 68.62 80 ALA A N 1
ATOM 632 C CA . ALA A 1 80 ? 14.726 -6.480 -28.329 1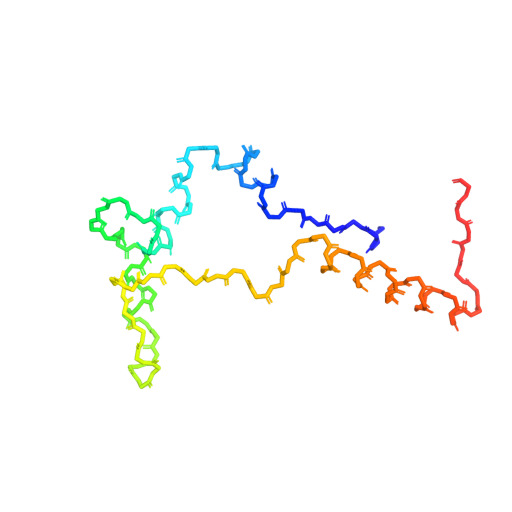.00 68.62 80 ALA A CA 1
ATOM 633 C C . ALA A 1 80 ? 13.975 -6.866 -29.621 1.00 68.62 80 ALA A C 1
ATOM 635 O O . ALA A 1 80 ? 14.597 -7.030 -30.666 1.00 68.62 80 ALA A O 1
ATOM 636 N N . VAL A 1 81 ? 12.644 -6.990 -29.568 1.00 62.56 81 VAL A N 1
ATOM 637 C CA . VAL A 1 81 ? 11.799 -7.379 -30.714 1.00 62.56 81 VAL A CA 1
ATOM 638 C C . VAL A 1 81 ? 11.422 -6.189 -31.615 1.00 62.56 81 VAL A C 1
ATOM 640 O O . VAL A 1 81 ? 10.969 -6.397 -32.738 1.00 62.56 81 VAL A O 1
ATOM 643 N N . ARG A 1 82 ? 11.627 -4.930 -31.193 1.00 55.00 82 ARG A N 1
ATOM 644 C CA . ARG A 1 82 ? 11.358 -3.751 -32.042 1.00 55.00 82 ARG A CA 1
ATOM 645 C C . ARG A 1 82 ? 12.617 -3.340 -32.824 1.00 55.00 82 ARG A C 1
ATOM 647 O O . ARG A 1 82 ? 13.518 -2.757 -32.219 1.00 55.00 82 ARG A O 1
ATOM 654 N N . PRO A 1 83 ? 12.681 -3.518 -34.160 1.00 49.16 83 PRO A N 1
ATOM 655 C CA . PRO A 1 83 ? 13.755 -2.925 -34.944 1.00 49.16 83 PRO A CA 1
ATOM 656 C C . PRO A 1 83 ? 13.500 -1.410 -35.028 1.00 49.16 83 PRO A C 1
ATOM 658 O O . PRO A 1 83 ? 12.547 -0.971 -35.667 1.00 49.16 83 PRO A O 1
ATOM 661 N N . GLY A 1 84 ? 14.305 -0.607 -34.322 1.00 61.38 84 GLY A N 1
ATOM 662 C CA . GLY A 1 84 ? 14.288 0.865 -34.424 1.00 61.38 84 GLY A CA 1
ATOM 663 C C . GLY A 1 84 ? 14.091 1.668 -33.127 1.00 61.38 84 GLY A C 1
ATOM 664 O O . GLY A 1 84 ? 13.906 2.884 -33.184 1.00 61.38 84 GLY A O 1
ATOM 665 N N . GLY A 1 85 ? 14.120 1.050 -31.943 1.00 51.16 85 GLY A N 1
ATOM 666 C CA . GLY A 1 85 ? 13.989 1.773 -30.670 1.00 51.16 85 GLY A CA 1
ATOM 667 C C . GLY A 1 85 ? 15.298 2.415 -30.195 1.00 51.16 85 GLY A C 1
ATOM 668 O O . GLY A 1 85 ? 16.140 1.715 -29.650 1.00 51.16 85 GLY A O 1
ATOM 669 N N . ARG A 1 86 ? 15.439 3.738 -30.386 1.00 52.25 86 ARG A N 1
ATOM 670 C CA . ARG A 1 86 ? 16.543 4.616 -29.930 1.00 52.25 86 ARG A CA 1
ATOM 671 C C . ARG A 1 86 ? 17.291 4.130 -28.676 1.00 52.25 86 ARG A C 1
ATOM 673 O O . ARG A 1 86 ? 16.764 4.193 -27.567 1.00 52.25 86 ARG A O 1
ATOM 680 N N . THR A 1 87 ? 18.558 3.779 -28.866 1.00 45.81 87 THR A N 1
ATOM 681 C CA . THR A 1 87 ? 19.614 3.790 -27.851 1.00 45.81 87 THR A CA 1
ATOM 682 C C . THR A 1 87 ? 19.809 5.232 -27.373 1.00 45.81 87 THR A C 1
ATOM 684 O O . THR A 1 87 ? 20.164 6.098 -28.170 1.00 45.81 87 THR A O 1
ATOM 687 N N . SER A 1 88 ? 19.545 5.521 -26.098 1.00 45.44 88 SER A N 1
ATOM 688 C CA . SER A 1 88 ? 20.023 6.753 -25.458 1.00 45.44 88 SER A CA 1
ATOM 689 C C . SER A 1 88 ? 21.335 6.453 -24.739 1.00 45.44 88 SER A C 1
ATOM 691 O O . SER A 1 88 ? 21.379 5.506 -23.950 1.00 45.44 88 SER A O 1
ATOM 693 N N . ALA A 1 89 ? 22.357 7.246 -25.066 1.00 37.31 89 ALA A N 1
ATOM 694 C CA . ALA A 1 89 ? 23.640 7.345 -24.376 1.00 37.31 89 ALA A CA 1
ATOM 695 C C . ALA A 1 89 ? 23.488 7.759 -22.903 1.00 37.31 89 ALA A C 1
ATOM 697 O O . ALA A 1 89 ? 22.432 8.349 -22.564 1.00 37.31 89 ALA A O 1
#

Solvent-accessible surface area (backbone atoms only — not comparable to full-atom values): 5682 Å² total; per-residue (Å²): 129,90,82,72,75,82,54,69,66,63,46,36,58,73,76,33,69,86,37,61,65,54,27,38,59,35,24,48,66,30,98,55,86,51,32,68,66,19,49,51,52,66,73,69,49,68,75,90,72,70,79,58,70,84,44,79,68,77,78,76,94,61,56,71,69,60,50,50,48,54,54,48,55,54,49,51,53,57,55,73,70,46,92,82,73,80,86,79,131

pLDDT: mean 87.33, std 14.08, range [37.31, 97.38]

Secondary structure (DSSP, 8-state):
-TT----HHHHHHHH-TT-HHHHHH-GGG-SSSPPHHHHHHHHHS-GGG---TTSPPPPPSS-HHHHHHHHHHHHHHHHHHSTT-----

Mean predicted aligned error: 7.34 Å

Sequence (89 aa):
PFFRVFSPTLQAEKFDPDGAYRRRYVAELAPGPPHADARAYFEAVPRFWGLDPSGTYPDPLVDLKAGRRAALDAYGKHVAVRPGGRTSA